Protein AF-A0A975R237-F1 (afdb_monomer)

Mean predicted aligned error: 4.05 Å

Foldseek 3Di:
DLLVVLLVVLVVLQVVLVVCVVVVHDPVSSVVSNVSSVVSNVVSVVCVVVD

pLDDT: mean 90.53, std 9.21, range [52.03, 96.94]

Nearest PDB structures (foldseek):
  6ahx-assembly1_A-2  TM=8.944E-01  e=8.407E+00  Geobacillus zalihae
  7mq3-assembly1_A  TM=8.740E-01  e=8.953E+00  Streptococcus pneumoniae D39
  6he3-assembly1_A  TM=6.415E-01  e=4.483E+00  Pseudomonas aeruginosa

Sequence (51 aa):
MWSLILMGLAGLLIGGAISFRSQGMSKIIIVSFWILAGMALLGAYLLIDTA

Radius of gyration: 12.15 Å; Cα contacts (8 Å, |Δi|>4): 45; chains: 1; bounding box: 24×9×37 Å

Structure (mmCIF, N/CA/C/O backbone):
data_AF-A0A975R237-F1
#
_entry.id   AF-A0A975R237-F1
#
loop_
_atom_site.group_PDB
_atom_site.id
_atom_site.type_symbol
_atom_site.label_atom_id
_atom_site.label_alt_id
_atom_site.label_comp_id
_atom_site.label_asym_id
_atom_site.label_entity_id
_atom_site.label_seq_id
_atom_site.pdbx_PDB_ins_code
_atom_site.Cartn_x
_atom_site.Cartn_y
_atom_site.Cartn_z
_atom_site.occupancy
_atom_site.B_iso_or_equiv
_atom_site.auth_seq_id
_atom_site.auth_comp_id
_atom_site.auth_asym_id
_atom_site.auth_atom_id
_atom_site.pdbx_PDB_model_num
ATOM 1 N N . MET A 1 1 ? 11.999 3.242 -16.824 1.00 74.62 1 MET A N 1
ATOM 2 C CA . MET A 1 1 ? 12.411 3.708 -15.467 1.00 74.62 1 MET A CA 1
ATOM 3 C C . MET A 1 1 ? 11.236 4.068 -14.542 1.00 74.62 1 MET A C 1
ATOM 5 O O . MET A 1 1 ? 11.387 3.938 -13.335 1.00 74.62 1 MET A O 1
ATOM 9 N N . TRP A 1 2 ? 10.069 4.483 -15.055 1.00 85.38 2 TRP A N 1
ATOM 10 C CA . TRP A 1 2 ? 8.880 4.812 -14.245 1.00 85.38 2 TRP A CA 1
ATOM 11 C C . TRP A 1 2 ? 8.289 3.641 -13.446 1.00 85.38 2 TRP A C 1
ATOM 13 O O . TRP A 1 2 ? 7.796 3.838 -12.339 1.00 85.38 2 TRP A O 1
ATOM 23 N N . SER A 1 3 ? 8.397 2.418 -13.965 1.00 86.00 3 SER A N 1
ATOM 24 C CA . SER A 1 3 ? 7.962 1.187 -13.295 1.00 86.00 3 SER A CA 1
ATOM 25 C C . SER A 1 3 ? 8.633 0.977 -11.928 1.00 86.00 3 SER A C 1
ATOM 27 O O . SER A 1 3 ? 7.952 0.669 -10.955 1.00 86.00 3 SER A O 1
ATOM 29 N N . LEU A 1 4 ? 9.939 1.245 -11.813 1.00 90.62 4 LEU A N 1
ATOM 30 C CA . LEU A 1 4 ? 10.690 1.176 -10.548 1.00 90.62 4 LEU A CA 1
ATOM 31 C C . LEU A 1 4 ? 10.177 2.175 -9.502 1.00 90.62 4 LEU A C 1
ATOM 33 O O . LEU A 1 4 ? 10.011 1.822 -8.335 1.00 90.62 4 LEU A O 1
ATOM 37 N N . ILE A 1 5 ? 9.887 3.409 -9.924 1.00 93.81 5 ILE A N 1
ATOM 38 C CA . ILE A 1 5 ? 9.337 4.449 -9.043 1.00 93.81 5 ILE A CA 1
ATOM 39 C C . ILE A 1 5 ? 7.957 4.023 -8.536 1.00 93.81 5 ILE A C 1
ATOM 41 O O . ILE A 1 5 ? 7.685 4.122 -7.343 1.00 93.81 5 ILE A O 1
ATOM 45 N N . LEU A 1 6 ? 7.104 3.504 -9.421 1.00 93.00 6 LEU A N 1
ATOM 46 C CA . LEU A 1 6 ? 5.758 3.050 -9.071 1.00 93.00 6 LEU A CA 1
ATOM 47 C C . LEU A 1 6 ? 5.767 1.818 -8.156 1.00 93.00 6 LEU A C 1
ATOM 49 O O . LEU A 1 6 ? 4.965 1.756 -7.225 1.00 93.00 6 LEU A O 1
ATOM 53 N N . MET A 1 7 ? 6.704 0.882 -8.343 1.00 94.06 7 MET A N 1
ATOM 54 C CA . MET A 1 7 ? 6.905 -0.239 -7.413 1.00 94.06 7 MET A CA 1
ATOM 55 C C . MET A 1 7 ? 7.355 0.249 -6.030 1.00 94.06 7 MET A C 1
ATOM 57 O O . MET A 1 7 ? 6.820 -0.204 -5.017 1.00 94.06 7 MET A O 1
ATOM 61 N N . GLY A 1 8 ? 8.287 1.207 -5.968 1.00 94.81 8 GLY A N 1
ATOM 62 C CA . GLY A 1 8 ? 8.698 1.829 -4.704 1.00 94.81 8 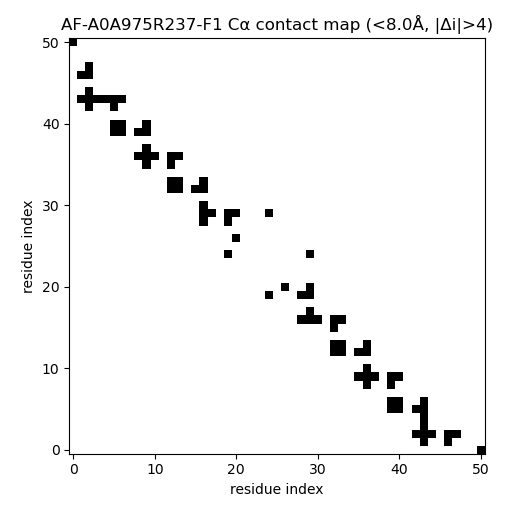GLY A CA 1
ATOM 63 C C . GLY A 1 8 ? 7.549 2.569 -4.011 1.00 94.81 8 GLY A C 1
ATOM 64 O O . GLY A 1 8 ? 7.344 2.422 -2.804 1.00 94.81 8 GLY A O 1
ATOM 65 N N . LEU A 1 9 ? 6.748 3.306 -4.783 1.00 95.81 9 LEU A N 1
ATOM 66 C CA . LEU A 1 9 ? 5.570 4.020 -4.295 1.00 95.81 9 LEU A CA 1
ATOM 67 C C . LEU A 1 9 ? 4.508 3.051 -3.758 1.00 95.81 9 LEU A C 1
ATOM 69 O O . LEU A 1 9 ? 3.951 3.284 -2.687 1.00 95.81 9 LEU A O 1
ATOM 73 N N . ALA A 1 10 ? 4.279 1.927 -4.439 1.00 95.38 10 ALA A N 1
ATOM 74 C CA . ALA A 1 10 ? 3.402 0.874 -3.943 1.00 95.38 10 ALA A CA 1
ATOM 75 C C . ALA A 1 10 ? 3.894 0.295 -2.609 1.00 95.38 10 ALA A C 1
ATOM 77 O O . ALA A 1 10 ? 3.092 0.108 -1.696 1.00 95.38 10 ALA A O 1
ATOM 78 N N . GLY A 1 11 ? 5.205 0.078 -2.458 1.00 95.69 11 GLY A N 1
ATOM 79 C CA . GLY A 1 11 ? 5.802 -0.348 -1.189 1.00 95.69 11 GLY A CA 1
ATOM 80 C C . GLY A 1 11 ? 5.530 0.637 -0.047 1.00 95.69 11 GLY A C 1
ATOM 81 O O . GLY A 1 11 ? 5.096 0.226 1.032 1.00 95.69 11 GLY A O 1
ATOM 82 N N . LEU A 1 12 ? 5.701 1.941 -0.296 1.00 96.69 12 LEU A N 1
ATOM 83 C CA . LEU A 1 12 ? 5.370 2.994 0.675 1.00 96.69 12 LEU A CA 1
ATOM 84 C C . LEU A 1 12 ? 3.882 3.002 1.045 1.00 96.69 12 LEU A C 1
ATOM 86 O O . LEU A 1 12 ? 3.545 3.134 2.221 1.00 96.69 12 LEU A O 1
ATOM 90 N N . LEU A 1 13 ? 2.989 2.830 0.068 1.00 96.69 13 LEU A N 1
ATOM 91 C CA . LEU A 1 13 ? 1.544 2.790 0.304 1.00 96.69 13 LEU A CA 1
ATOM 92 C C . LEU A 1 13 ? 1.131 1.550 1.115 1.00 96.69 13 LEU A C 1
ATOM 94 O O . LEU A 1 13 ? 0.317 1.663 2.030 1.00 96.69 13 LEU A O 1
ATOM 98 N N . ILE A 1 14 ? 1.730 0.386 0.858 1.00 95.88 14 ILE A N 1
ATOM 99 C CA . ILE A 1 14 ? 1.489 -0.833 1.650 1.00 95.88 14 ILE A CA 1
ATOM 100 C C . ILE A 1 14 ? 1.986 -0.642 3.088 1.00 95.88 14 ILE A C 1
ATOM 102 O O . ILE A 1 14 ? 1.255 -0.928 4.039 1.00 95.88 14 ILE A O 1
ATOM 106 N N . GLY A 1 15 ? 3.198 -0.104 3.264 1.00 94.94 15 GLY A N 1
ATOM 107 C CA . GLY A 1 15 ? 3.741 0.220 4.586 1.00 94.94 15 GLY A CA 1
ATOM 108 C C . GLY A 1 15 ? 2.862 1.218 5.349 1.00 94.94 15 GLY A C 1
ATOM 109 O O . GLY A 1 15 ? 2.563 1.011 6.527 1.00 94.94 15 GLY A O 1
ATOM 110 N N . GLY A 1 16 ? 2.367 2.249 4.657 1.00 93.75 16 GLY A N 1
ATOM 111 C CA . GLY A 1 16 ? 1.404 3.213 5.189 1.00 93.75 16 GLY A CA 1
ATOM 112 C C . GLY A 1 16 ? 0.088 2.559 5.614 1.00 93.75 16 GLY A C 1
ATOM 113 O O . GLY A 1 16 ? -0.366 2.781 6.734 1.00 93.75 16 GLY A O 1
ATOM 114 N N . ALA A 1 17 ? -0.489 1.684 4.784 1.00 92.94 17 ALA A N 1
ATOM 115 C CA . ALA A 1 17 ? -1.727 0.970 5.102 1.00 92.94 17 ALA A CA 1
ATOM 116 C C . ALA A 1 17 ? -1.596 0.101 6.364 1.00 92.94 17 ALA A C 1
ATOM 118 O O . ALA A 1 17 ? -2.499 0.076 7.206 1.00 92.94 17 ALA A O 1
ATOM 119 N N . ILE A 1 18 ? -0.467 -0.601 6.512 1.00 94.19 18 ILE A N 1
ATOM 120 C CA . ILE A 1 18 ? -0.175 -1.441 7.682 1.00 94.19 18 ILE A CA 1
ATOM 121 C C . ILE A 1 18 ? 0.020 -0.573 8.932 1.00 94.19 18 ILE A C 1
ATOM 123 O O . ILE A 1 18 ? -0.542 -0.883 9.983 1.00 94.19 18 ILE A O 1
ATOM 127 N N . SER A 1 19 ? 0.754 0.535 8.814 1.00 94.19 19 SER A N 1
ATOM 128 C CA . SER A 1 19 ? 0.971 1.481 9.914 1.00 94.19 19 SER A CA 1
ATOM 129 C C . SER A 1 19 ? -0.329 2.155 10.372 1.00 94.19 19 SER A C 1
ATOM 131 O O . SER A 1 19 ? -0.605 2.251 11.564 1.00 94.19 19 SER A O 1
ATOM 133 N N . PHE A 1 20 ? -1.199 2.564 9.448 1.00 92.50 20 PHE A N 1
ATOM 134 C CA . PHE A 1 20 ? -2.500 3.137 9.806 1.00 92.50 20 PHE A CA 1
ATOM 135 C C . PHE A 1 20 ? -3.432 2.108 10.443 1.00 92.50 20 PHE A C 1
ATOM 137 O O . PHE A 1 20 ? -4.211 2.445 11.338 1.00 92.50 20 PHE A O 1
ATOM 144 N N . ARG A 1 21 ? -3.315 0.836 10.047 1.00 89.88 21 ARG A N 1
ATOM 145 C CA . ARG A 1 21 ? -4.030 -0.260 10.702 1.00 89.88 21 ARG A CA 1
ATOM 146 C C . ARG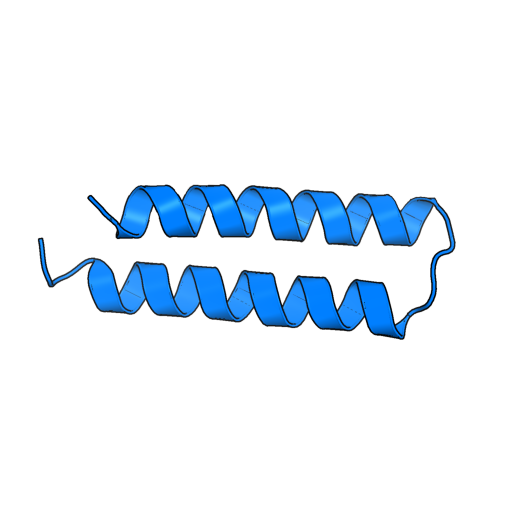 A 1 21 ? -3.577 -0.463 12.147 1.00 89.88 21 ARG A C 1
ATOM 148 O O . ARG A 1 21 ? -4.438 -0.687 12.994 1.00 89.88 21 ARG A O 1
ATOM 155 N N . SER A 1 22 ? -2.278 -0.377 12.444 1.00 91.25 22 SER A N 1
ATOM 156 C CA . SER A 1 22 ? -1.776 -0.517 13.821 1.00 91.25 22 SER A CA 1
ATOM 157 C C . SER A 1 22 ? -2.110 0.689 14.703 1.00 91.25 22 SER A C 1
ATOM 159 O O . SER A 1 22 ? -2.319 0.525 15.900 1.00 91.25 22 SER A O 1
ATOM 161 N N . GLN A 1 23 ? -2.240 1.877 14.111 1.00 91.88 23 GLN A N 1
ATOM 162 C CA . GLN A 1 23 ? -2.628 3.109 14.808 1.00 91.88 23 GLN A CA 1
ATOM 163 C C . GLN A 1 23 ? -4.147 3.249 15.034 1.00 91.88 23 GLN A C 1
ATOM 165 O O . GLN A 1 23 ? -4.594 4.255 15.578 1.00 91.88 23 GLN A O 1
ATOM 170 N N . GLY A 1 24 ? -4.960 2.271 14.613 1.00 89.88 24 GLY A N 1
ATOM 171 C CA . GLY A 1 24 ? -6.417 2.322 14.780 1.00 89.88 24 GLY A CA 1
ATOM 172 C C . GLY A 1 24 ? -7.107 3.410 13.949 1.00 89.88 24 GLY A C 1
ATOM 173 O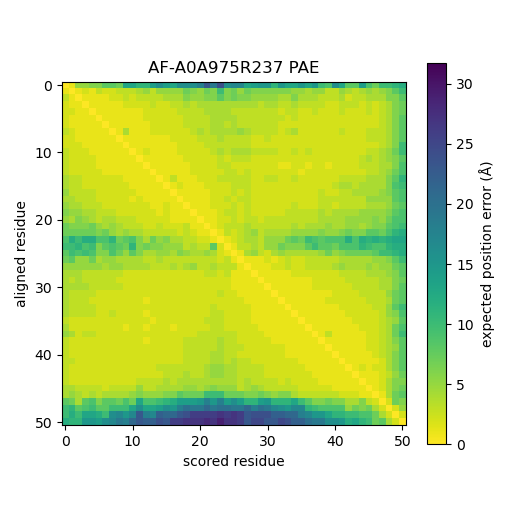 O . GLY A 1 24 ? -8.208 3.838 14.294 1.00 89.88 24 GLY A O 1
ATOM 174 N N . MET A 1 25 ? -6.483 3.868 12.857 1.00 89.00 25 MET A N 1
ATOM 175 C CA . MET A 1 25 ? -7.085 4.856 11.961 1.00 89.00 25 MET A CA 1
ATOM 176 C C . MET A 1 25 ? -8.351 4.333 11.270 1.00 89.00 25 MET A C 1
ATOM 178 O O . MET A 1 25 ? -8.612 3.131 11.184 1.00 89.00 25 MET A O 1
ATOM 182 N N . SER A 1 26 ? -9.134 5.270 10.724 1.00 90.06 26 SER A N 1
ATOM 183 C CA . SER A 1 26 ? -10.358 4.968 9.981 1.00 90.06 26 SER A CA 1
ATOM 184 C C . SER A 1 26 ? -10.122 3.921 8.890 1.00 90.06 26 SER A C 1
ATOM 186 O O . SER A 1 26 ? -9.234 4.060 8.044 1.00 90.06 26 SER A O 1
ATOM 188 N N . LYS A 1 27 ? -10.984 2.897 8.870 1.00 91.56 27 LYS A N 1
ATOM 189 C CA . LYS A 1 27 ? -10.958 1.800 7.889 1.00 91.56 27 LYS A CA 1
ATOM 190 C C . LYS A 1 27 ? -10.972 2.305 6.446 1.00 91.56 27 LYS A C 1
ATOM 192 O O . LYS A 1 27 ? -10.356 1.682 5.591 1.00 91.56 27 LYS A O 1
ATOM 197 N N . ILE A 1 28 ? -11.616 3.446 6.191 1.00 92.62 28 ILE A N 1
ATOM 198 C CA . ILE A 1 28 ? -11.670 4.071 4.864 1.00 92.62 28 ILE A CA 1
ATOM 199 C C . ILE A 1 28 ? -10.262 4.435 4.385 1.00 92.62 28 ILE A C 1
ATOM 201 O O . ILE A 1 28 ? -9.911 4.146 3.251 1.00 92.62 28 ILE A O 1
ATOM 205 N N . ILE A 1 29 ? -9.428 5.004 5.258 1.00 92.00 29 ILE A N 1
ATOM 206 C CA . ILE A 1 29 ? -8.080 5.461 4.895 1.00 92.00 29 ILE A CA 1
ATOM 207 C C . ILE A 1 29 ? -7.174 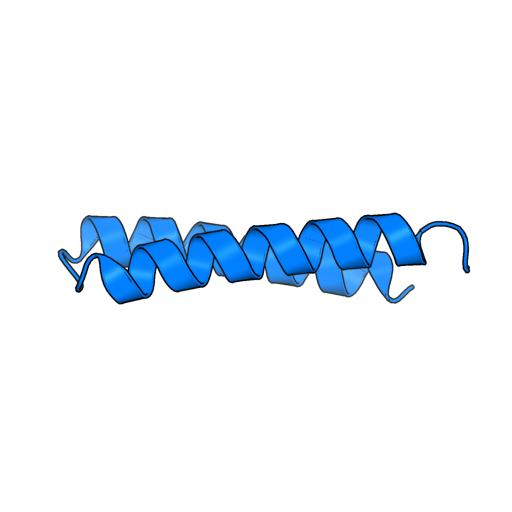4.265 4.595 1.00 92.00 29 ILE A C 1
ATOM 209 O O . ILE A 1 29 ? -6.442 4.274 3.608 1.00 92.00 29 ILE A O 1
ATOM 213 N N . ILE A 1 30 ? -7.293 3.200 5.390 1.00 93.00 30 ILE A N 1
ATOM 214 C CA . ILE A 1 30 ? -6.565 1.946 5.172 1.00 93.00 30 ILE A CA 1
ATOM 215 C C . ILE A 1 30 ? -6.958 1.326 3.823 1.00 93.00 30 ILE A C 1
ATOM 217 O O . ILE A 1 30 ? -6.085 0.957 3.041 1.00 93.00 30 ILE A O 1
ATOM 221 N N . VAL A 1 31 ? -8.260 1.241 3.527 1.00 94.94 31 VAL A N 1
ATOM 222 C CA . VAL A 1 31 ? -8.765 0.694 2.256 1.00 94.94 31 VAL A CA 1
ATOM 223 C C . VAL A 1 31 ? -8.321 1.549 1.069 1.00 94.94 31 VAL A C 1
ATOM 225 O O . VAL A 1 31 ? -7.854 0.998 0.075 1.00 94.94 31 VAL A O 1
ATOM 228 N N . SER A 1 32 ? -8.379 2.878 1.180 1.00 95.25 32 SER A N 1
ATOM 229 C CA . SER A 1 32 ? -7.892 3.779 0.131 1.00 95.25 32 SER A CA 1
ATOM 230 C C . SER A 1 32 ? -6.409 3.562 -0.166 1.00 95.25 32 SER A C 1
ATOM 232 O O . SER A 1 32 ? -6.039 3.482 -1.332 1.00 95.25 32 SER A O 1
ATOM 234 N N . PHE A 1 33 ? -5.563 3.400 0.858 1.00 95.44 33 PHE A N 1
ATOM 235 C CA . PHE A 1 33 ? -4.136 3.118 0.665 1.00 95.44 33 PHE A CA 1
ATOM 236 C C . PHE A 1 33 ? -3.887 1.762 -0.006 1.00 95.44 33 PHE A C 1
ATOM 238 O O . PHE A 1 33 ? -3.020 1.667 -0.873 1.00 95.44 33 PHE A O 1
ATOM 245 N N . TRP A 1 34 ? -4.670 0.735 0.333 1.00 94.88 34 TRP A N 1
ATOM 246 C CA . TRP A 1 34 ? -4.603 -0.560 -0.351 1.00 94.88 34 TRP A CA 1
ATOM 247 C C . TRP A 1 34 ? -4.994 -0.465 -1.827 1.00 94.88 34 TRP A C 1
ATOM 249 O O . TRP A 1 34 ? 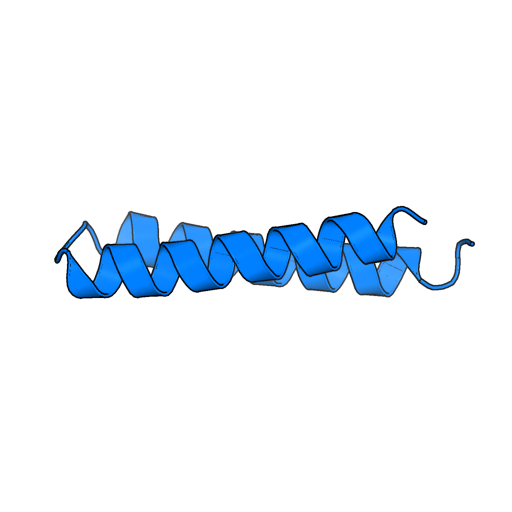-4.298 -1.020 -2.678 1.00 94.88 34 TRP A O 1
ATOM 259 N N . ILE A 1 35 ? -6.065 0.268 -2.145 1.00 96.94 35 ILE A N 1
ATOM 260 C CA . ILE A 1 35 ? -6.493 0.493 -3.533 1.00 96.94 35 ILE A CA 1
ATOM 261 C C . ILE A 1 35 ? -5.405 1.252 -4.299 1.00 96.94 35 ILE A C 1
ATOM 263 O O . ILE A 1 35 ? -5.035 0.853 -5.403 1.00 96.94 35 ILE A O 1
ATOM 267 N N . LEU A 1 36 ? -4.854 2.312 -3.705 1.00 96.44 36 LEU A N 1
ATOM 268 C CA . LEU A 1 36 ? -3.825 3.132 -4.340 1.00 96.44 36 LEU A CA 1
ATOM 269 C C . LEU A 1 36 ? -2.528 2.343 -4.575 1.0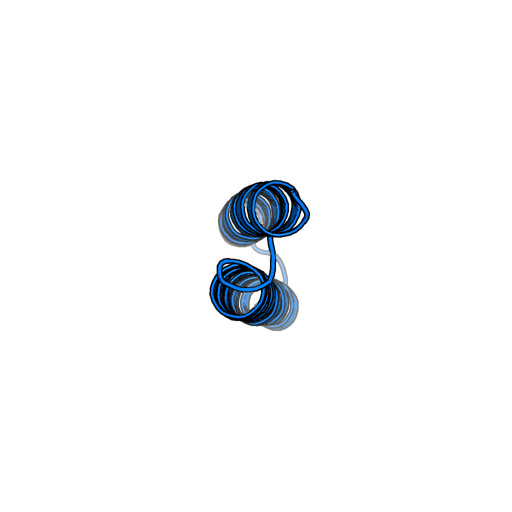0 96.44 36 LEU A C 1
ATOM 271 O O . LEU A 1 36 ? -1.924 2.468 -5.637 1.00 96.44 36 LEU A O 1
ATOM 275 N N . ALA A 1 37 ? -2.132 1.488 -3.626 1.00 96.50 37 ALA A N 1
ATOM 276 C CA . ALA A 1 37 ? -0.993 0.585 -3.786 1.00 96.50 37 ALA A CA 1
ATOM 277 C C . ALA A 1 37 ? -1.205 -0.402 -4.942 1.00 96.50 37 ALA A C 1
ATOM 279 O O . ALA A 1 37 ? -0.303 -0.607 -5.756 1.00 96.50 37 AL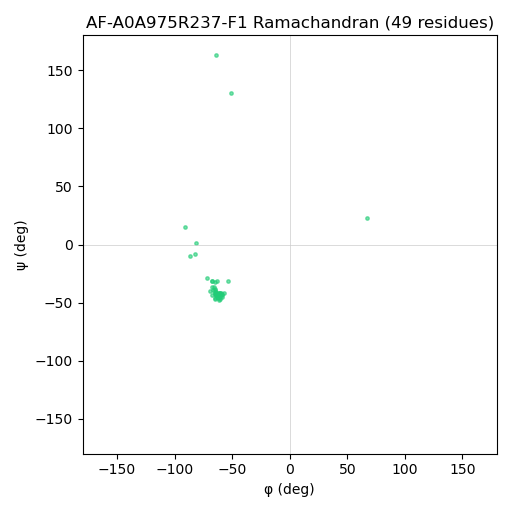A A O 1
ATOM 280 N N . GLY A 1 38 ? -2.408 -0.978 -5.040 1.00 96.06 38 GLY A N 1
ATOM 281 C CA . GLY A 1 38 ? -2.784 -1.858 -6.144 1.00 96.06 38 GLY A CA 1
ATOM 282 C C . GLY A 1 38 ? -2.714 -1.150 -7.497 1.00 96.06 38 GLY A C 1
ATOM 283 O O . GLY A 1 38 ? -2.126 -1.681 -8.436 1.00 96.06 38 GLY A O 1
ATOM 284 N N . MET A 1 39 ? -3.233 0.078 -7.586 1.00 96.81 39 MET A N 1
ATOM 285 C CA . MET A 1 39 ? -3.177 0.883 -8.812 1.00 96.81 39 MET A CA 1
ATOM 286 C C . MET A 1 39 ? -1.749 1.282 -9.191 1.00 96.81 39 MET A C 1
ATOM 288 O O . MET A 1 39 ? -1.410 1.277 -10.372 1.00 96.81 39 MET A O 1
ATOM 292 N N . ALA A 1 40 ? -0.893 1.579 -8.212 1.00 94.31 40 ALA A N 1
ATOM 293 C CA . ALA A 1 40 ? 0.516 1.868 -8.458 1.00 94.31 40 ALA A CA 1
ATOM 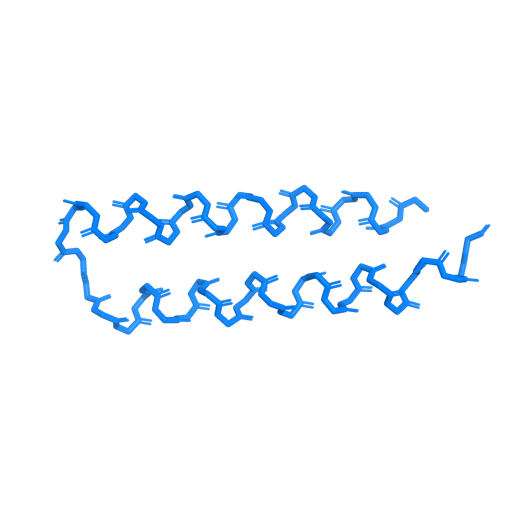294 C C . ALA A 1 40 ? 1.259 0.644 -9.020 1.00 94.31 40 ALA A C 1
ATOM 296 O O . ALA A 1 40 ? 1.999 0.785 -9.991 1.00 94.31 40 ALA A O 1
ATOM 297 N N . LEU A 1 41 ? 1.019 -0.560 -8.483 1.00 94.31 41 LEU A N 1
ATOM 298 C CA . LEU A 1 41 ? 1.580 -1.802 -9.037 1.00 94.31 41 LEU A CA 1
ATOM 299 C C . LEU A 1 41 ? 1.048 -2.104 -10.436 1.00 94.31 41 LEU A C 1
ATOM 301 O O . LEU A 1 41 ? 1.817 -2.500 -11.308 1.00 94.31 41 LEU A O 1
ATOM 305 N N . LEU A 1 42 ? -0.248 -1.894 -10.661 1.00 94.19 42 LEU A N 1
ATOM 306 C CA . LEU A 1 42 ? -0.865 -2.110 -11.965 1.00 94.19 42 LEU A CA 1
ATOM 307 C C . LEU A 1 42 ? -0.291 -1.138 -13.004 1.00 94.19 42 LEU A C 1
ATOM 309 O O . LEU A 1 42 ? 0.088 -1.554 -14.094 1.00 94.19 42 LEU A O 1
ATOM 313 N N . GLY A 1 43 ? -0.121 0.134 -12.638 1.00 93.12 43 GLY A N 1
ATOM 314 C CA . GLY A 1 43 ? 0.575 1.118 -13.465 1.00 93.12 43 GLY A CA 1
ATOM 315 C C . GLY A 1 43 ? 2.037 0.744 -13.717 1.00 93.12 43 GLY A C 1
ATOM 316 O O . GLY A 1 43 ? 2.505 0.849 -14.847 1.00 93.12 43 GLY A O 1
ATOM 317 N N . ALA A 1 44 ? 2.749 0.257 -12.695 1.00 92.50 44 ALA A N 1
ATOM 318 C CA . ALA A 1 44 ? 4.130 -0.198 -12.841 1.00 92.50 44 ALA A CA 1
ATOM 319 C C . ALA A 1 44 ? 4.249 -1.355 -13.836 1.00 92.50 44 ALA A C 1
ATOM 321 O O . ALA A 1 44 ? 5.167 -1.356 -14.653 1.00 92.50 44 ALA A O 1
ATOM 322 N N . TYR A 1 45 ? 3.317 -2.308 -13.768 1.00 90.06 45 TYR A N 1
ATOM 323 C CA . TYR A 1 45 ? 3.237 -3.450 -14.669 1.00 90.06 45 TYR A CA 1
ATOM 324 C C . TYR A 1 45 ? 2.943 -3.012 -16.106 1.00 90.06 45 TYR A C 1
ATOM 326 O O . TYR A 1 45 ? 3.654 -3.415 -17.012 1.00 90.06 45 TYR A O 1
ATOM 334 N N . LEU A 1 46 ? 1.972 -2.124 -16.328 1.00 91.00 46 LEU A N 1
ATOM 335 C CA . LEU A 1 46 ? 1.666 -1.628 -17.678 1.00 91.00 46 LEU A CA 1
ATOM 336 C C . LEU A 1 46 ? 2.813 -0.813 -18.293 1.00 91.00 46 LEU A C 1
ATOM 338 O O . LEU A 1 46 ? 3.015 -0.837 -19.502 1.00 91.00 46 LEU A O 1
ATOM 342 N N . LEU A 1 47 ? 3.572 -0.093 -17.465 1.00 88.44 47 LEU A N 1
ATOM 343 C CA . LEU A 1 47 ? 4.722 0.697 -17.909 1.00 88.44 47 LEU A CA 1
ATOM 344 C C . LEU A 1 47 ? 6.001 -0.133 -18.074 1.00 88.44 47 LEU A C 1
ATOM 346 O O . LEU A 1 47 ? 6.996 0.404 -18.568 1.00 88.44 47 LEU A O 1
ATOM 350 N N . ILE A 1 48 ? 6.007 -1.405 -17.662 1.00 80.88 48 ILE A N 1
ATOM 351 C CA . ILE A 1 48 ? 7.212 -2.239 -17.695 1.00 80.88 48 ILE A CA 1
ATOM 352 C C . ILE A 1 48 ? 7.674 -2.547 -19.123 1.00 80.88 48 ILE A C 1
ATOM 354 O O . ILE A 1 48 ? 8.877 -2.600 -19.343 1.00 80.88 48 ILE A O 1
A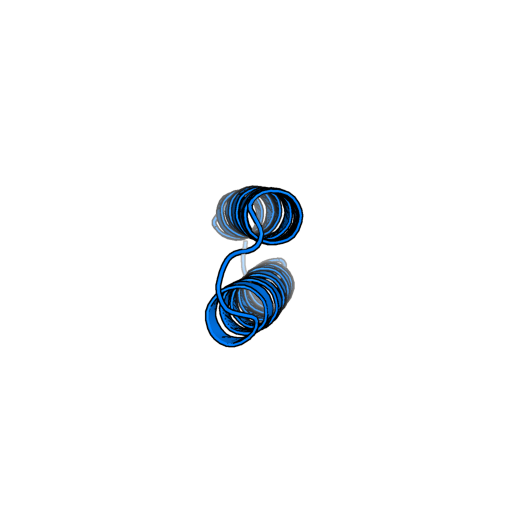TOM 358 N N . ASP A 1 49 ? 6.742 -2.646 -20.078 1.00 61.94 49 ASP A N 1
ATOM 359 C CA . ASP A 1 49 ? 7.017 -2.888 -21.506 1.00 61.94 49 ASP A CA 1
ATOM 360 C C . ASP A 1 49 ? 7.299 -1.604 -22.308 1.00 61.94 49 ASP A C 1
ATOM 362 O O . ASP A 1 49 ? 7.715 -1.659 -23.461 1.00 61.94 49 ASP A O 1
ATOM 366 N N . THR A 1 50 ? 7.071 -0.422 -21.726 1.00 59.06 50 THR A N 1
ATOM 367 C CA . THR A 1 50 ? 7.275 0.872 -22.416 1.00 59.06 50 THR A CA 1
ATOM 368 C C . THR A 1 50 ? 8.678 1.468 -22.230 1.00 59.06 50 THR A C 1
ATOM 370 O O . THR A 1 50 ? 8.874 2.659 -22.475 1.00 59.06 50 THR A O 1
ATOM 373 N N . ALA A 1 51 ? 9.647 0.679 -21.762 1.00 52.03 51 ALA A N 1
ATOM 374 C CA . ALA A 1 51 ? 11.021 1.104 -21.475 1.00 52.03 51 ALA A CA 1
ATOM 375 C C . ALA A 1 51 ? 12.034 0.247 -22.236 1.00 52.03 51 ALA A C 1
ATOM 377 O O . ALA A 1 51 ? 13.065 0.829 -22.638 1.00 52.03 51 ALA A O 1
#

Organism: NCBI:txid2817475

Secondary structure (DSSP, 8-state):
-HHHHHHHHHHHHHHHHHHHHHTT--HHHHHHHHHHHHHHHHHHHHTGGG-

Solvent-accessible surface area (backbone atoms only — not comparable to full-atom values): 2637 Å² total; per-residue (Å²): 108,68,25,60,54,26,45,52,51,18,52,52,27,47,53,45,25,54,52,38,57,76,70,69,50,61,66,66,61,32,51,51,27,48,53,51,20,51,51,28,41,52,51,16,58,68,42,59,81,76,103